Protein AF-K9U7Y8-F1 (afdb_monomer)

Nearest PDB structures (foldseek):
  3n5b-assembly1_B  TM=4.753E-01  e=4.433E+00  Nostoc sp. PCC 7120 = FACHB-418

Organism: Chroococcidiopsis thermalis (strain PCC 7203) (NCBI:txid251229)

Foldseek 3Di:
DDPVQVVVLVVVCVVVVWDFDDADPVQRWTWTWDDFPQWIKIWIDDNFTKIWIAGNPVRDIDIDGPPGPVVVVVVVVVVCVVRVPPD

Solvent-accessible surface area (backbone atoms only — not comparable to full-atom values): 4953 Å² total; per-residue (Å²): 132,55,73,69,54,49,55,52,46,55,52,47,37,58,75,70,61,37,38,85,70,52,71,42,80,89,60,56,21,43,31,30,35,36,75,52,82,61,32,35,42,37,39,33,43,49,85,55,45,33,36,35,42,35,29,77,82,81,74,46,74,53,73,49,73,58,89,45,70,69,57,54,52,52,52,50,52,50,52,48,57,76,54,63,74,84,119

Radius of gyration: 12.71 Å; Cα contacts (8 Å, |Δi|>4): 125; chains: 1; bounding box: 35×25×35 Å

pLDDT: mean 87.07, std 9.91, range [41.91, 95.75]

Mean predicted aligned error: 4.55 Å

Secondary structure (DSSP, 8-state):
--HHHHHHHHHHHHHTT-EEEEEETTTTEEEEEEEETTEEEEEEESSSEEEEEEETTT--EEEEE-S-HHHHHHHHHHHHHHHHS--

Structure (mmCIF, N/CA/C/O backbone):
data_AF-K9U7Y8-F1
#
_entry.id   AF-K9U7Y8-F1
#
loop_
_atom_site.group_PDB
_atom_site.id
_atom_site.type_symbol
_atom_site.label_atom_id
_atom_site.label_alt_id
_atom_site.label_comp_id
_atom_site.label_asym_id
_atom_site.label_entity_id
_atom_site.label_seq_id
_atom_site.pdbx_PDB_ins_code
_atom_site.Cartn_x
_atom_site.Cartn_y
_atom_site.Cartn_z
_atom_site.occupancy
_atom_site.B_iso_or_equiv
_atom_site.auth_seq_id
_atom_site.auth_comp_id
_atom_site.auth_asym_id
_atom_site.auth_atom_id
_atom_site.pdbx_PDB_model_num
ATOM 1 N N . MET A 1 1 ? 7.702 3.791 -11.210 1.00 78.69 1 MET A N 1
ATOM 2 C CA . MET A 1 1 ? 8.369 4.520 -10.098 1.00 78.69 1 MET A CA 1
ATOM 3 C C . MET A 1 1 ? 9.888 4.419 -10.222 1.00 78.69 1 MET A C 1
ATOM 5 O O . MET A 1 1 ? 10.372 3.525 -10.900 1.00 78.69 1 MET A O 1
ATOM 9 N N . THR A 1 2 ? 10.655 5.310 -9.589 1.00 86.69 2 THR A N 1
ATOM 10 C CA . THR A 1 2 ? 12.124 5.198 -9.497 1.00 86.69 2 THR A CA 1
ATOM 11 C C . THR A 1 2 ? 12.546 4.232 -8.379 1.00 86.69 2 THR A C 1
ATOM 13 O O . THR A 1 2 ? 11.772 4.024 -7.444 1.00 86.69 2 THR A O 1
ATOM 16 N N . PRO A 1 3 ? 13.786 3.699 -8.385 1.00 87.69 3 PRO A N 1
ATOM 17 C CA . PRO A 1 3 ? 14.274 2.834 -7.304 1.00 87.69 3 PRO A CA 1
ATOM 18 C C . PRO A 1 3 ? 14.182 3.466 -5.906 1.00 87.69 3 PRO A C 1
ATOM 20 O O . PRO A 1 3 ? 13.868 2.788 -4.935 1.00 87.69 3 PRO A O 1
ATOM 23 N N . ILE A 1 4 ? 14.397 4.783 -5.799 1.00 90.00 4 ILE A N 1
ATOM 24 C CA . ILE A 1 4 ? 14.269 5.515 -4.528 1.00 90.00 4 ILE A CA 1
ATOM 25 C C . ILE A 1 4 ? 12.808 5.548 -4.059 1.00 90.00 4 ILE A C 1
ATOM 27 O O . ILE A 1 4 ? 12.544 5.404 -2.869 1.00 90.00 4 ILE A O 1
ATOM 31 N N . GLN A 1 5 ? 11.856 5.726 -4.981 1.00 86.56 5 GLN A N 1
ATOM 32 C CA . GLN A 1 5 ? 10.428 5.699 -4.655 1.00 86.56 5 GLN A CA 1
ATOM 33 C C . GLN A 1 5 ? 9.976 4.304 -4.211 1.00 86.56 5 GLN A C 1
ATOM 35 O O . GLN A 1 5 ? 9.195 4.212 -3.271 1.00 86.56 5 GLN A O 1
ATOM 40 N N . ILE A 1 6 ? 10.502 3.243 -4.833 1.00 87.19 6 ILE A N 1
ATOM 41 C CA . ILE A 1 6 ? 10.223 1.852 -4.445 1.00 87.19 6 ILE A CA 1
ATOM 42 C C . ILE A 1 6 ? 10.745 1.575 -3.031 1.00 87.19 6 ILE A C 1
ATOM 44 O O . ILE A 1 6 ? 9.973 1.164 -2.175 1.00 87.19 6 ILE A O 1
ATOM 48 N N . ALA A 1 7 ? 12.005 1.905 -2.734 1.00 90.94 7 ALA A N 1
ATOM 49 C CA . ALA A 1 7 ? 12.557 1.714 -1.389 1.00 90.94 7 ALA A CA 1
ATOM 50 C C . ALA A 1 7 ? 11.786 2.513 -0.319 1.00 90.94 7 ALA A C 1
ATOM 52 O O . ALA A 1 7 ? 11.569 2.046 0.799 1.00 90.94 7 ALA A O 1
ATOM 53 N N . ALA A 1 8 ? 11.345 3.729 -0.657 1.00 92.00 8 ALA A N 1
ATOM 54 C CA . ALA A 1 8 ? 10.528 4.540 0.237 1.00 92.00 8 ALA A CA 1
ATOM 55 C C . ALA A 1 8 ? 9.121 3.947 0.443 1.00 92.00 8 ALA A C 1
ATOM 57 O O . ALA A 1 8 ? 8.599 4.013 1.558 1.00 92.00 8 ALA A O 1
ATOM 58 N N . LEU A 1 9 ? 8.530 3.343 -0.595 1.00 92.00 9 LEU A N 1
ATOM 59 C CA . LEU A 1 9 ? 7.283 2.587 -0.497 1.00 92.00 9 LEU A CA 1
ATOM 60 C C . LEU A 1 9 ? 7.457 1.373 0.421 1.00 92.00 9 LEU A C 1
ATOM 62 O O . LEU A 1 9 ? 6.726 1.260 1.396 1.00 92.00 9 LEU A O 1
ATOM 66 N N . GLU A 1 10 ? 8.449 0.518 0.182 1.00 91.38 10 GLU A N 1
ATOM 67 C CA . GLU A 1 10 ? 8.727 -0.664 1.013 1.00 91.38 10 GLU A CA 1
ATOM 68 C C . GLU A 1 10 ? 8.915 -0.297 2.492 1.00 91.38 10 GLU A C 1
ATOM 70 O O . GLU A 1 10 ? 8.313 -0.905 3.380 1.00 91.38 10 GLU A O 1
ATOM 75 N N . GLN A 1 11 ? 9.692 0.756 2.767 1.00 94.06 11 GLN A N 1
ATOM 76 C CA . GLN A 1 11 ? 9.895 1.252 4.126 1.00 94.06 11 GLN A CA 1
ATOM 77 C C . GLN A 1 11 ? 8.592 1.773 4.750 1.00 94.06 11 GLN A C 1
ATOM 79 O O . GLN A 1 11 ? 8.351 1.556 5.941 1.00 94.06 11 GLN A O 1
ATOM 84 N N . PHE A 1 12 ? 7.754 2.464 3.970 1.00 94.06 12 PHE A N 1
ATOM 85 C CA . PHE A 1 12 ? 6.436 2.914 4.412 1.00 94.06 12 PHE A CA 1
ATOM 86 C C . PHE A 1 12 ? 5.532 1.725 4.757 1.00 94.06 12 PHE A C 1
ATOM 88 O O . PHE A 1 12 ? 4.944 1.721 5.839 1.00 94.06 12 PHE A O 1
ATOM 95 N N . LEU A 1 13 ? 5.456 0.717 3.886 1.00 94.38 13 LEU A N 1
ATOM 96 C CA . LEU A 1 13 ? 4.643 -0.483 4.083 1.00 94.38 13 LEU A CA 1
ATOM 97 C C . LEU A 1 13 ? 5.052 -1.207 5.374 1.00 94.38 13 LEU A C 1
ATOM 99 O O . LEU A 1 13 ? 4.217 -1.413 6.259 1.00 94.38 13 LEU A O 1
ATOM 103 N N . ALA A 1 14 ? 6.350 -1.480 5.538 1.00 92.75 14 ALA A N 1
ATOM 104 C CA . ALA A 1 14 ? 6.890 -2.144 6.722 1.00 92.75 14 ALA A CA 1
ATOM 105 C C . ALA A 1 14 ? 6.598 -1.369 8.020 1.00 92.75 14 ALA A C 1
ATOM 107 O O . ALA A 1 14 ? 6.161 -1.950 9.013 1.00 92.75 14 ALA A O 1
ATOM 108 N N . ASN A 1 15 ? 6.781 -0.044 8.014 1.00 93.69 15 ASN A N 1
ATOM 109 C CA . ASN A 1 15 ? 6.558 0.791 9.200 1.00 93.69 15 ASN A CA 1
ATOM 110 C C . ASN A 1 15 ? 5.082 0.916 9.594 1.00 93.69 15 ASN A C 1
ATOM 112 O O . ASN A 1 15 ? 4.783 1.210 10.749 1.00 93.69 15 ASN A O 1
ATOM 116 N N . ASN A 1 16 ? 4.164 0.717 8.648 1.00 91.88 16 ASN A N 1
ATOM 117 C CA . ASN A 1 16 ? 2.726 0.850 8.872 1.00 91.88 16 ASN A CA 1
ATOM 118 C C . ASN A 1 16 ? 2.014 -0.500 9.042 1.00 91.88 16 ASN A C 1
ATOM 120 O O . ASN A 1 16 ? 0.789 -0.543 9.166 1.00 91.88 16 ASN A O 1
ATOM 124 N N . GLY A 1 17 ? 2.779 -1.593 9.125 1.00 92.19 17 GLY A N 1
ATOM 125 C CA . GLY A 1 17 ? 2.257 -2.930 9.390 1.00 92.19 17 GLY A CA 1
ATOM 126 C C . GLY A 1 17 ? 1.502 -3.534 8.212 1.00 92.19 17 GLY A C 1
ATOM 127 O O . GLY A 1 17 ? 0.622 -4.360 8.437 1.00 92.19 17 GLY A O 1
ATOM 128 N N . PHE A 1 18 ? 1.826 -3.112 6.988 1.00 95.06 18 PHE A N 1
ATOM 129 C CA . PHE A 1 18 ? 1.436 -3.858 5.803 1.00 95.06 18 PHE A CA 1
ATOM 130 C C . PHE A 1 18 ? 2.204 -5.177 5.773 1.00 95.06 18 PHE A C 1
ATOM 132 O O . PHE A 1 18 ? 3.418 -5.212 5.992 1.00 95.06 18 PHE A O 1
ATOM 139 N N . LEU A 1 19 ? 1.485 -6.257 5.512 1.00 95.25 19 LEU A N 1
ATOM 140 C CA . LEU A 1 19 ? 2.019 -7.604 5.422 1.00 95.25 19 LEU A CA 1
ATOM 141 C C . LEU A 1 19 ? 2.072 -8.015 3.958 1.00 95.25 19 LEU A C 1
ATOM 143 O O . LEU A 1 19 ? 1.244 -7.575 3.167 1.00 95.25 19 LEU A O 1
ATOM 147 N N . TYR A 1 20 ? 3.055 -8.840 3.605 1.00 93.94 20 TYR A N 1
ATOM 148 C CA . TYR A 1 20 ? 3.056 -9.499 2.304 1.00 93.94 20 TYR A CA 1
ATOM 149 C C . TYR A 1 20 ? 1.795 -10.359 2.187 1.00 93.94 20 TYR A C 1
ATOM 151 O O . TYR A 1 20 ? 1.503 -11.129 3.105 1.00 93.94 20 TYR A O 1
ATOM 159 N N . ASP A 1 21 ? 1.084 -10.205 1.077 1.00 93.38 21 ASP A N 1
ATOM 160 C CA . ASP A 1 21 ? -0.155 -10.921 0.788 1.00 93.38 21 ASP A CA 1
ATOM 161 C C . ASP A 1 21 ? 0.110 -11.981 -0.287 1.00 93.38 21 ASP A C 1
ATOM 163 O O . ASP A 1 21 ? 0.080 -13.179 -0.003 1.00 93.38 21 ASP A O 1
ATOM 167 N N . ASP A 1 22 ? 0.482 -11.540 -1.493 1.00 94.19 22 ASP A N 1
ATOM 168 C CA . ASP A 1 22 ? 0.681 -12.418 -2.647 1.00 94.19 22 ASP A CA 1
ATOM 169 C C . ASP A 1 22 ? 1.613 -11.804 -3.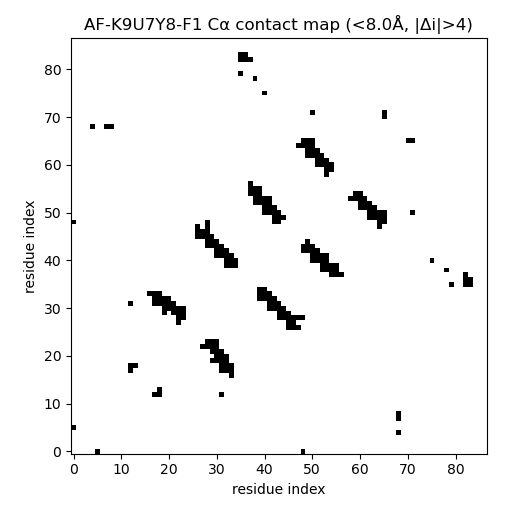710 1.00 94.19 22 ASP A C 1
ATOM 171 O O . ASP A 1 22 ? 2.021 -10.641 -3.622 1.00 94.19 22 ASP A O 1
ATOM 175 N N . TYR A 1 23 ? 1.944 -12.595 -4.728 1.00 92.56 23 TYR A N 1
ATOM 176 C CA . TYR A 1 23 ? 2.592 -12.158 -5.957 1.00 92.56 23 TYR A CA 1
ATOM 177 C C . TYR A 1 23 ? 1.697 -12.481 -7.156 1.00 92.56 23 TYR A C 1
ATOM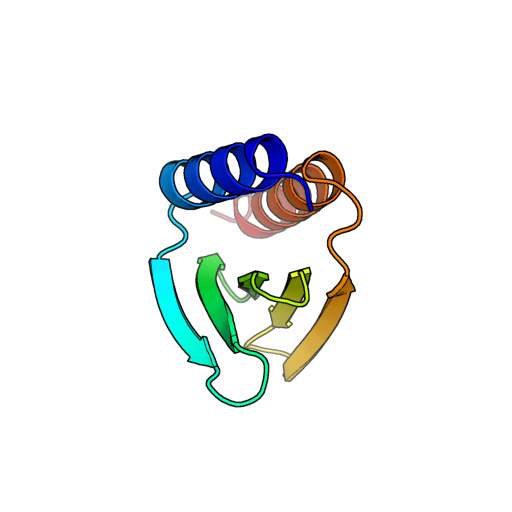 179 O O . TYR A 1 23 ? 1.409 -13.644 -7.432 1.00 92.56 23 TYR A O 1
ATOM 187 N N . ASP A 1 24 ? 1.288 -11.448 -7.886 1.00 88.44 24 ASP A N 1
ATOM 188 C CA . ASP A 1 24 ? 0.514 -11.585 -9.113 1.00 88.44 24 ASP A CA 1
ATOM 189 C C . ASP A 1 24 ? 1.462 -11.853 -10.289 1.00 88.44 24 ASP A C 1
ATOM 191 O O . ASP A 1 24 ? 2.185 -10.965 -10.743 1.00 88.44 24 ASP A O 1
ATOM 195 N N . GLU A 1 25 ? 1.465 -13.093 -10.780 1.00 87.50 25 GLU A N 1
ATOM 196 C CA . GLU A 1 25 ? 2.305 -13.513 -11.906 1.00 87.50 25 GLU A CA 1
ATOM 197 C C . GLU A 1 25 ? 1.888 -12.884 -13.247 1.00 87.50 25 GLU A C 1
ATOM 199 O O . GLU A 1 25 ? 2.724 -12.780 -14.146 1.00 87.50 25 GLU A O 1
ATOM 204 N N . GLU A 1 26 ? 0.625 -12.473 -13.409 1.00 86.38 26 GLU A N 1
ATOM 205 C CA . GLU A 1 26 ? 0.121 -11.878 -14.653 1.00 86.38 26 GLU A CA 1
ATOM 206 C C . GLU A 1 26 ? 0.618 -10.440 -14.806 1.00 86.38 26 GLU A C 1
ATOM 208 O O . GLU A 1 26 ? 1.069 -10.045 -15.883 1.00 86.38 26 GLU A O 1
ATOM 213 N N . THR A 1 27 ? 0.575 -9.675 -13.715 1.00 84.12 27 THR A N 1
ATOM 214 C CA . THR A 1 27 ? 1.008 -8.269 -13.695 1.00 84.12 27 THR A CA 1
ATOM 215 C C . THR A 1 27 ? 2.442 -8.084 -13.196 1.00 84.12 27 THR A C 1
ATOM 217 O O . THR A 1 27 ? 2.995 -6.985 -13.261 1.00 84.12 27 THR A O 1
ATOM 220 N N . GLY A 1 28 ? 3.061 -9.150 -12.686 1.00 87.94 28 GLY A N 1
ATOM 221 C CA . GLY A 1 28 ? 4.369 -9.103 -12.044 1.00 87.94 28 GLY A CA 1
ATOM 222 C C . GLY A 1 28 ? 4.381 -8.265 -10.763 1.00 87.94 28 GLY A C 1
ATOM 223 O O . GLY A 1 28 ? 5.438 -7.753 -10.383 1.00 87.94 28 GLY A O 1
ATOM 224 N N . ALA A 1 29 ? 3.226 -8.076 -10.120 1.00 90.69 29 ALA A N 1
ATOM 225 C CA . ALA A 1 29 ? 3.071 -7.187 -8.978 1.00 90.69 29 ALA A CA 1
ATOM 226 C C . ALA A 1 29 ? 3.213 -7.925 -7.644 1.00 90.69 29 ALA A C 1
ATOM 228 O O . ALA A 1 29 ? 2.644 -8.990 -7.423 1.00 90.69 29 ALA A O 1
ATOM 229 N N . VAL A 1 30 ? 3.946 -7.317 -6.713 1.00 92.38 30 VAL A N 1
ATOM 230 C CA . VAL A 1 30 ? 4.001 -7.757 -5.319 1.00 92.38 30 VAL A CA 1
ATOM 231 C C . VAL A 1 30 ? 2.897 -7.053 -4.545 1.00 92.38 30 VAL A C 1
ATOM 233 O O . VAL A 1 30 ? 2.819 -5.822 -4.558 1.00 92.38 30 VAL A O 1
ATOM 236 N N . ILE A 1 31 ? 2.065 -7.826 -3.853 1.00 93.62 31 ILE A N 1
ATOM 237 C CA . ILE A 1 31 ? 0.889 -7.337 -3.141 1.00 93.62 31 ILE A CA 1
ATOM 238 C C . ILE A 1 31 ? 1.161 -7.342 -1.639 1.00 93.62 31 ILE A C 1
ATOM 240 O O . ILE A 1 31 ? 1.617 -8.326 -1.056 1.00 93.62 31 ILE A O 1
ATOM 244 N N . TYR A 1 32 ? 0.852 -6.219 -1.004 1.00 95.75 32 TYR A N 1
ATOM 245 C CA . TYR A 1 32 ? 0.877 -6.040 0.436 1.00 95.75 32 TYR A CA 1
ATOM 246 C C . TYR A 1 32 ? -0.485 -5.583 0.925 1.00 95.75 32 TYR A C 1
ATOM 248 O O . TYR A 1 32 ? -1.091 -4.703 0.321 1.00 95.75 32 TYR A O 1
ATOM 256 N N . SER A 1 33 ? -0.934 -6.099 2.061 1.00 94.81 33 SER A N 1
ATOM 257 C CA . SER A 1 33 ? -2.228 -5.752 2.635 1.00 94.81 33 SER A CA 1
ATOM 258 C C . SER A 1 33 ? -2.108 -5.282 4.078 1.00 94.81 33 SER A C 1
ATOM 260 O O . SER A 1 33 ? -1.208 -5.662 4.831 1.00 94.81 33 SER A O 1
ATOM 262 N N . VAL A 1 34 ? -3.023 -4.407 4.481 1.00 93.25 34 VAL A N 1
ATOM 263 C CA . VAL A 1 34 ? -3.250 -4.074 5.884 1.00 93.25 34 VAL A CA 1
ATOM 264 C C . VAL A 1 34 ? -4.742 -3.930 6.128 1.00 93.25 34 VAL A C 1
ATOM 266 O O . VAL A 1 34 ? -5.428 -3.205 5.411 1.00 93.25 34 VAL A O 1
ATOM 269 N N . SER A 1 35 ? -5.232 -4.577 7.180 1.00 90.69 35 SER A N 1
ATOM 270 C CA . SER A 1 35 ? -6.617 -4.429 7.628 1.00 90.69 35 SER A CA 1
ATOM 271 C C . SER A 1 35 ? -6.687 -3.560 8.883 1.00 90.69 35 SER A C 1
ATOM 273 O O . SER A 1 35 ? -5.838 -3.635 9.789 1.00 90.69 35 SER A O 1
ATOM 275 N N . ARG A 1 36 ? -7.691 -2.683 8.919 1.00 84.44 36 ARG A N 1
ATOM 276 C CA . ARG A 1 36 ? -7.959 -1.717 9.990 1.00 84.44 36 ARG A CA 1
ATOM 277 C C . ARG A 1 36 ? -9.472 -1.563 10.163 1.00 84.44 36 ARG A C 1
ATOM 279 O O . ARG A 1 36 ? -10.109 -0.787 9.458 1.00 84.44 36 ARG A O 1
ATOM 286 N N . GLY A 1 37 ? -10.034 -2.273 11.141 1.00 84.88 37 GLY A N 1
ATOM 287 C CA . GLY A 1 37 ? -11.487 -2.331 11.320 1.00 84.88 37 GLY A CA 1
ATOM 288 C C . GLY A 1 37 ? -12.137 -3.033 10.130 1.00 84.88 37 GLY A C 1
ATOM 289 O O . GLY A 1 37 ? -11.668 -4.095 9.736 1.00 84.88 37 GLY A O 1
ATOM 290 N N . ASP A 1 38 ? -13.156 -2.403 9.553 1.00 86.94 38 ASP A N 1
ATOM 291 C CA . ASP A 1 38 ? -13.942 -2.937 8.430 1.00 86.94 38 ASP A CA 1
ATOM 292 C C . ASP A 1 38 ? -13.318 -2.651 7.053 1.00 86.94 38 ASP A C 1
ATOM 294 O O . ASP A 1 38 ? -13.944 -2.893 6.024 1.00 86.94 38 ASP A O 1
ATOM 298 N N . TRP A 1 39 ? -12.118 -2.067 7.024 1.00 89.06 39 TRP A N 1
ATOM 299 C CA . TRP A 1 39 ? -11.430 -1.734 5.785 1.00 89.06 39 TRP A CA 1
ATOM 300 C C . TRP A 1 39 ? -10.091 -2.439 5.667 1.00 89.06 39 TRP A C 1
ATOM 302 O O . TRP A 1 39 ? -9.282 -2.458 6.601 1.00 89.06 39 TRP A O 1
ATOM 312 N N . THR A 1 40 ? -9.822 -2.900 4.456 1.00 91.69 40 THR A N 1
ATOM 313 C CA . THR A 1 40 ? -8.550 -3.463 4.034 1.00 91.69 40 THR A CA 1
ATOM 314 C C . THR A 1 40 ? -7.965 -2.592 2.926 1.00 91.69 40 THR A C 1
ATOM 316 O O . THR A 1 40 ? -8.632 -2.256 1.953 1.00 91.69 40 THR A O 1
ATOM 319 N N . MET A 1 41 ? -6.708 -2.185 3.083 1.00 92.88 41 MET A N 1
ATOM 320 C CA . MET A 1 41 ? -5.948 -1.513 2.036 1.00 92.88 41 MET A CA 1
ATOM 321 C C . MET A 1 41 ? -4.934 -2.491 1.460 1.00 92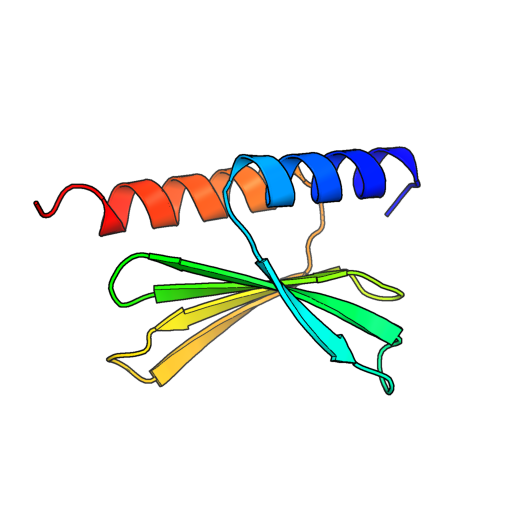.88 41 MET A C 1
ATOM 323 O O . MET A 1 41 ? -4.084 -2.992 2.194 1.00 92.88 41 MET A O 1
ATOM 327 N N . GLN A 1 42 ? -5.001 -2.716 0.154 1.00 93.50 42 GLN A N 1
ATOM 328 C CA . GLN A 1 42 ? -4.021 -3.485 -0.601 1.00 93.50 42 GLN A CA 1
ATOM 329 C C . GLN A 1 42 ? -3.192 -2.549 -1.468 1.00 93.50 42 GLN A C 1
ATOM 331 O O . GLN A 1 42 ? 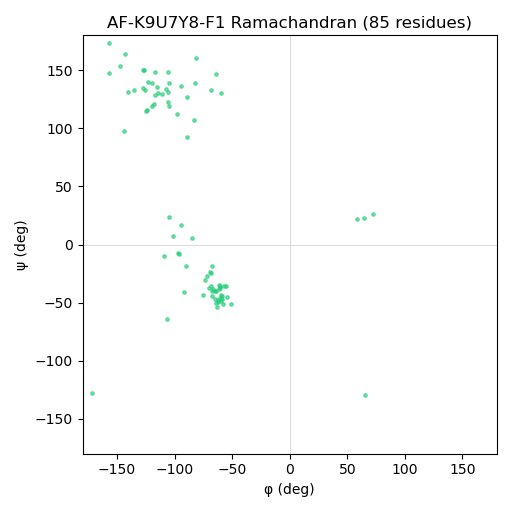-3.731 -1.665 -2.128 1.00 93.50 42 GLN A O 1
ATOM 336 N N . ILE A 1 43 ? -1.879 -2.736 -1.452 1.00 93.88 43 ILE A N 1
ATOM 337 C CA . ILE A 1 43 ? -0.903 -2.032 -2.276 1.00 93.88 43 ILE A CA 1
ATOM 338 C C . ILE A 1 43 ? -0.234 -3.071 -3.147 1.00 93.88 43 ILE A C 1
ATOM 340 O O . ILE A 1 43 ? 0.394 -3.987 -2.626 1.00 93.88 43 ILE A O 1
ATOM 344 N N . ALA A 1 44 ? -0.332 -2.899 -4.453 1.00 91.94 44 ALA A N 1
ATOM 345 C CA . ALA A 1 44 ? 0.391 -3.708 -5.409 1.00 91.94 44 ALA A CA 1
ATOM 346 C C . ALA A 1 44 ? 1.453 -2.838 -6.078 1.00 91.94 44 ALA A C 1
ATOM 348 O O . ALA A 1 44 ? 1.162 -1.732 -6.546 1.00 91.94 44 ALA A O 1
ATOM 349 N N . TYR A 1 45 ? 2.694 -3.314 -6.105 1.00 87.75 45 TYR A N 1
ATOM 350 C CA . TYR A 1 45 ? 3.756 -2.656 -6.855 1.00 87.75 45 TYR A CA 1
ATOM 351 C C . TYR A 1 45 ? 4.589 -3.668 -7.643 1.00 87.75 45 TYR A C 1
ATOM 353 O O . TYR A 1 45 ? 5.009 -4.700 -7.127 1.00 87.75 45 TYR A O 1
ATOM 361 N N . GLY A 1 46 ? 4.823 -3.347 -8.910 1.00 83.94 46 GLY A N 1
ATOM 362 C CA . GLY A 1 46 ? 5.603 -4.119 -9.872 1.00 83.94 46 GLY A CA 1
ATOM 363 C C . GLY A 1 46 ? 5.790 -3.284 -11.134 1.00 83.94 46 GLY A C 1
ATOM 364 O O . GLY A 1 46 ? 6.186 -2.116 -11.041 1.00 83.94 46 GLY A O 1
ATOM 365 N N . ASP A 1 47 ? 5.447 -3.850 -12.291 1.00 78.56 47 ASP A N 1
ATOM 366 C CA . ASP A 1 47 ? 5.396 -3.098 -13.553 1.00 78.56 47 ASP A CA 1
ATOM 367 C C . ASP A 1 47 ? 4.363 -1.959 -13.483 1.00 78.56 47 ASP A C 1
ATOM 369 O O . ASP A 1 47 ? 4.612 -0.851 -13.968 1.00 78.56 47 ASP A O 1
ATOM 373 N N . GLU A 1 48 ? 3.262 -2.190 -12.764 1.00 75.31 48 GLU A N 1
ATOM 374 C CA . GLU A 1 48 ? 2.270 -1.181 -12.401 1.00 75.31 48 GLU A CA 1
ATOM 375 C C . GLU A 1 48 ? 2.197 -1.016 -10.877 1.00 75.31 48 GLU A C 1
ATOM 377 O O . GLU A 1 48 ? 2.492 -1.930 -10.105 1.00 75.31 48 GLU A O 1
ATOM 382 N N . CYS A 1 49 ? 1.881 0.196 -10.419 1.00 86.94 49 CYS A N 1
ATOM 383 C CA . CYS A 1 49 ? 1.807 0.525 -8.996 1.00 86.94 49 CYS A CA 1
ATOM 384 C C . CYS A 1 49 ? 0.430 1.097 -8.688 1.00 86.94 49 CYS A C 1
ATOM 386 O O . CYS A 1 49 ? 0.097 2.186 -9.159 1.00 86.94 49 CYS A O 1
ATOM 388 N N . TYR A 1 50 ? -0.348 0.398 -7.872 1.00 90.88 50 TYR A N 1
ATOM 389 C CA . TYR A 1 50 ? -1.704 0.795 -7.516 1.00 90.88 50 TYR A CA 1
ATOM 390 C C . TYR A 1 50 ? -2.021 0.456 -6.060 1.00 90.88 50 TYR A C 1
ATOM 392 O O . TYR A 1 50 ? -1.320 -0.310 -5.397 1.00 90.88 50 TYR A O 1
ATOM 400 N N . TYR A 1 51 ? -3.086 1.061 -5.550 1.00 91.62 51 TYR A N 1
ATOM 401 C CA . TYR A 1 51 ? -3.696 0.675 -4.290 1.00 91.62 51 TYR A CA 1
ATOM 402 C C . TYR A 1 51 ? -5.187 0.440 -4.472 1.00 91.62 51 TYR A C 1
ATOM 404 O O . TYR A 1 51 ? -5.825 1.104 -5.286 1.00 91.62 51 TYR A O 1
ATOM 412 N N . CYS A 1 52 ? -5.735 -0.456 -3.664 1.00 91.75 52 CYS A N 1
ATOM 413 C CA . CYS A 1 52 ? -7.159 -0.709 -3.544 1.00 91.75 52 CYS A CA 1
ATOM 414 C C . CYS A 1 52 ? -7.574 -0.579 -2.080 1.00 91.75 52 CYS A C 1
ATOM 416 O O . CYS A 1 52 ? -6.912 -1.095 -1.179 1.00 91.75 52 CYS A O 1
ATOM 418 N N . LEU A 1 53 ? -8.663 0.142 -1.842 1.00 90.94 53 LEU A N 1
ATOM 419 C CA . LEU A 1 53 ? -9.349 0.208 -0.559 1.00 90.94 53 LEU A CA 1
ATOM 420 C C . LEU A 1 53 ? -10.613 -0.628 -0.666 1.00 90.94 53 LEU A C 1
ATOM 422 O O . LEU A 1 53 ? -11.478 -0.316 -1.480 1.00 90.94 53 LEU A O 1
ATOM 426 N N . TYR A 1 54 ? -10.707 -1.659 0.158 1.00 91.38 54 TYR A N 1
ATOM 427 C CA . TYR A 1 54 ? -11.833 -2.574 0.208 1.00 91.38 54 TYR A CA 1
ATOM 428 C C . TYR A 1 54 ? -12.552 -2.451 1.550 1.00 91.38 54 TYR A C 1
ATOM 430 O O . TYR A 1 54 ? -11.902 -2.467 2.597 1.00 91.38 54 TYR A O 1
ATOM 438 N N . ASN A 1 55 ? -13.875 -2.305 1.520 1.00 89.69 55 ASN A N 1
ATOM 439 C CA . ASN A 1 55 ? -14.725 -2.353 2.703 1.00 89.69 55 ASN A CA 1
ATOM 440 C C . ASN A 1 55 ? -15.338 -3.744 2.826 1.00 89.69 55 ASN A C 1
ATOM 442 O O . ASN A 1 55 ? -16.212 -4.115 2.043 1.00 89.69 55 ASN A O 1
ATOM 446 N N . ASP A 1 56 ? -14.931 -4.480 3.851 1.00 83.44 56 ASP A N 1
ATOM 447 C CA . ASP A 1 56 ? -15.370 -5.854 4.076 1.00 83.44 56 ASP A CA 1
ATOM 448 C C . ASP A 1 56 ? -16.868 -5.953 4.436 1.00 83.44 56 ASP A C 1
ATOM 450 O O . ASP A 1 56 ? -17.468 -7.017 4.306 1.00 83.44 56 ASP A O 1
ATOM 454 N N . VAL A 1 57 ? -17.498 -4.855 4.875 1.00 87.06 57 VAL A N 1
ATOM 455 C CA . VAL A 1 57 ? -18.913 -4.821 5.289 1.00 87.06 57 VAL A CA 1
ATOM 456 C C . VAL A 1 57 ? -19.849 -4.454 4.142 1.00 87.06 57 VAL A C 1
ATOM 458 O O . VAL A 1 57 ? -20.942 -5.012 4.048 1.00 87.06 57 VAL A O 1
ATOM 461 N N . THR A 1 58 ? -19.465 -3.488 3.306 1.00 88.69 58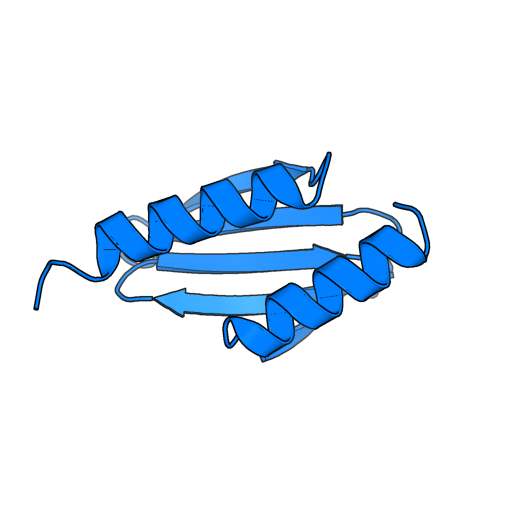 THR A N 1
ATOM 462 C CA . THR A 1 58 ? -20.303 -3.034 2.181 1.00 88.69 58 THR A CA 1
ATOM 463 C C . THR A 1 58 ? -19.934 -3.679 0.850 1.00 88.69 58 THR A C 1
ATOM 465 O O . THR A 1 58 ? -20.673 -3.493 -0.112 1.00 88.69 58 THR A O 1
ATOM 468 N N . GLU A 1 59 ? -18.834 -4.440 0.802 1.00 87.94 59 GLU A N 1
ATOM 469 C CA . GLU A 1 59 ? -18.240 -5.013 -0.417 1.00 87.94 59 GLU A CA 1
ATOM 470 C C . GLU A 1 59 ? -17.845 -3.944 -1.457 1.00 87.94 59 GLU A C 1
ATOM 472 O O . GLU A 1 59 ? -17.709 -4.224 -2.648 1.00 87.94 59 GLU A O 1
ATOM 477 N N . ASP A 1 60 ? -17.642 -2.699 -1.010 1.00 88.62 60 ASP A N 1
ATOM 478 C CA . ASP A 1 60 ? -17.196 -1.602 -1.865 1.00 88.62 60 ASP A CA 1
ATOM 479 C C . ASP A 1 60 ? -15.676 -1.640 -2.055 1.00 88.62 60 ASP A C 1
ATOM 481 O O . ASP A 1 60 ? -14.919 -1.818 -1.098 1.00 88.62 60 ASP A O 1
ATOM 485 N N . ALA A 1 61 ? -15.227 -1.382 -3.285 1.00 89.19 61 ALA A N 1
ATOM 486 C CA . ALA A 1 61 ? -13.817 -1.267 -3.635 1.00 89.19 61 ALA A CA 1
ATOM 487 C C . ALA A 1 61 ? -13.533 0.045 -4.384 1.00 89.19 61 ALA A C 1
ATOM 489 O O . ALA A 1 61 ? -14.245 0.394 -5.326 1.00 89.19 61 ALA A O 1
ATOM 490 N N . ASP A 1 62 ? -12.464 0.744 -4.001 1.00 90.19 62 ASP A N 1
ATOM 491 C CA . ASP A 1 62 ? -11.912 1.894 -4.729 1.00 90.19 62 ASP A CA 1
ATOM 492 C C . ASP A 1 62 ? -10.428 1.649 -5.022 1.00 90.19 62 ASP A C 1
ATOM 494 O O . ASP A 1 62 ? -9.615 1.566 -4.097 1.00 90.19 62 ASP A O 1
ATOM 498 N N . CYS A 1 63 ? -10.081 1.524 -6.304 1.00 9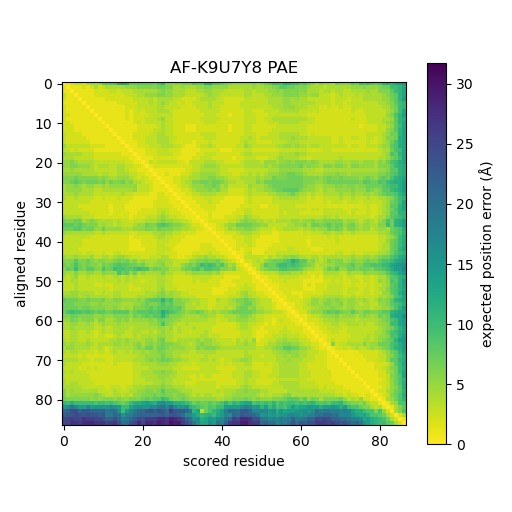0.56 63 CYS A N 1
ATOM 499 C CA . CYS A 1 63 ? -8.722 1.261 -6.766 1.00 90.56 63 CYS A CA 1
ATOM 500 C C . CYS A 1 63 ? -8.186 2.439 -7.581 1.00 90.56 63 CYS A C 1
ATOM 502 O O . CYS A 1 63 ? -8.867 2.959 -8.466 1.00 90.56 63 CYS A O 1
ATOM 504 N N . ALA A 1 64 ? -6.941 2.834 -7.319 1.00 90.56 64 ALA A N 1
ATOM 505 C CA . ALA A 1 64 ? -6.279 3.907 -8.049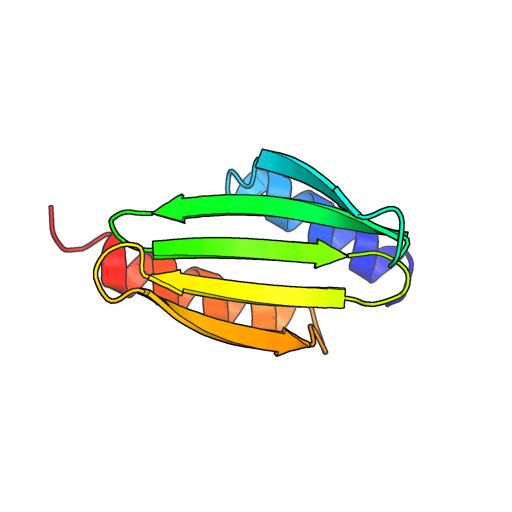 1.00 90.56 64 ALA A CA 1
ATOM 506 C C . ALA A 1 64 ? -4.770 3.677 -8.176 1.00 90.56 64 ALA A C 1
ATOM 508 O O . ALA A 1 64 ? -4.136 3.050 -7.326 1.00 90.56 64 ALA A O 1
ATOM 509 N N . GLU A 1 65 ? -4.180 4.248 -9.224 1.00 91.06 65 GLU A N 1
ATOM 510 C CA . GLU A 1 65 ? -2.731 4.258 -9.422 1.00 91.06 65 GLU A CA 1
ATOM 511 C C . GLU A 1 65 ? -2.009 5.053 -8.323 1.00 91.06 65 GLU A C 1
ATOM 513 O O . GLU A 1 65 ? -2.489 6.078 -7.826 1.00 91.06 65 GLU A O 1
ATOM 518 N N . ILE A 1 66 ? -0.801 4.611 -7.978 1.00 89.25 66 ILE A N 1
ATOM 519 C CA . ILE A 1 66 ? 0.102 5.336 -7.086 1.00 89.25 66 ILE A CA 1
ATOM 520 C C . ILE A 1 66 ? 0.955 6.271 -7.942 1.00 89.25 66 ILE A C 1
ATOM 522 O O . ILE A 1 66 ? 2.028 5.901 -8.423 1.00 89.25 66 ILE A O 1
ATOM 526 N N . THR A 1 67 ? 0.503 7.514 -8.108 1.00 86.00 67 THR A N 1
ATOM 527 C CA . THR A 1 67 ? 1.281 8.509 -8.867 1.00 86.00 67 THR A CA 1
ATOM 528 C C . THR A 1 67 ? 2.497 9.011 -8.075 1.00 86.00 67 THR A C 1
ATOM 530 O O . THR A 1 67 ? 3.549 9.315 -8.642 1.00 86.00 67 THR A O 1
ATOM 533 N N . GLN A 1 68 ? 2.384 9.049 -6.741 1.00 86.06 68 GLN A N 1
ATOM 534 C CA . GLN A 1 68 ? 3.443 9.457 -5.819 1.00 86.06 68 GLN A CA 1
ATOM 535 C C . GLN A 1 68 ? 3.228 8.885 -4.410 1.00 86.06 68 GLN A C 1
ATOM 537 O O . GLN A 1 68 ? 2.102 8.782 -3.928 1.00 86.06 68 GLN A O 1
ATOM 542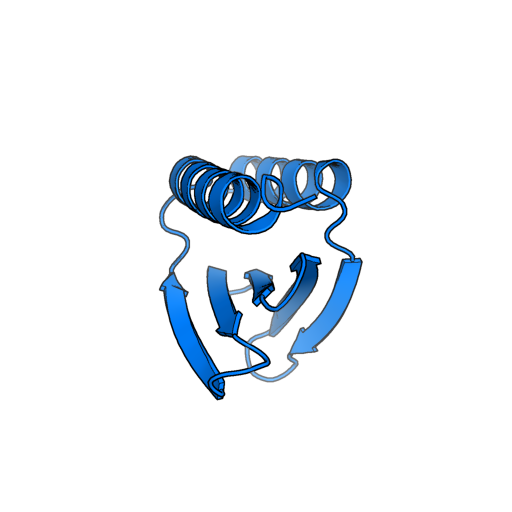 N N . LEU A 1 69 ? 4.324 8.596 -3.696 1.00 86.62 69 LEU A N 1
ATOM 543 C CA . LEU A 1 69 ? 4.271 8.039 -2.334 1.00 86.62 69 LEU A CA 1
ATOM 544 C C . LEU A 1 69 ? 3.472 8.921 -1.358 1.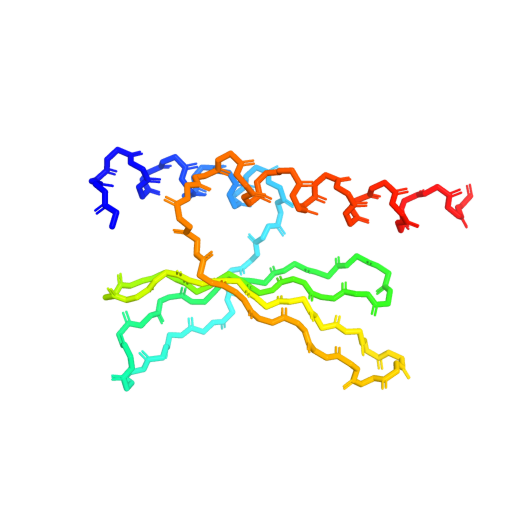00 86.62 69 LEU A C 1
ATOM 546 O O . LEU A 1 69 ? 2.763 8.410 -0.497 1.00 86.62 69 LEU A O 1
ATOM 550 N N . ALA A 1 70 ? 3.545 10.245 -1.508 1.00 88.81 70 ALA A N 1
ATOM 551 C CA . ALA A 1 70 ? 2.818 11.177 -0.649 1.00 88.81 70 ALA A CA 1
ATOM 552 C C . ALA A 1 70 ? 1.290 10.986 -0.717 1.00 88.81 70 ALA A C 1
ATOM 554 O O . ALA A 1 70 ? 0.614 11.120 0.301 1.00 88.81 70 ALA A O 1
ATOM 555 N N . GLU A 1 71 ? 0.741 10.642 -1.884 1.00 88.00 71 GLU A N 1
ATOM 556 C CA . GLU A 1 71 ? -0.697 10.384 -2.035 1.00 88.00 71 GLU A CA 1
ATOM 557 C C . GLU A 1 71 ? -1.120 9.133 -1.284 1.00 88.00 71 GLU A C 1
ATOM 559 O O . GLU A 1 71 ? -2.112 9.165 -0.553 1.00 88.00 71 GLU A O 1
ATOM 564 N N . LEU A 1 72 ? -0.325 8.068 -1.400 1.00 90.38 72 LEU A N 1
ATOM 565 C CA . LEU A 1 72 ? -0.541 6.841 -0.650 1.00 90.38 72 LEU A CA 1
ATOM 566 C C . LEU A 1 72 ? -0.522 7.107 0.862 1.00 90.38 72 LEU A C 1
ATOM 568 O O . LEU A 1 72 ? -1.426 6.683 1.577 1.00 90.38 72 LEU A O 1
ATOM 572 N N . MET A 1 73 ? 0.465 7.865 1.346 1.00 91.00 73 MET A N 1
ATOM 573 C CA . MET A 1 73 ? 0.567 8.219 2.764 1.00 91.00 73 MET A CA 1
ATOM 574 C C . MET A 1 73 ? -0.658 9.000 3.253 1.00 91.00 73 MET A C 1
ATOM 576 O O . MET A 1 73 ? -1.182 8.707 4.324 1.00 91.00 73 MET A O 1
ATOM 580 N N . VAL A 1 74 ? -1.141 9.974 2.472 1.00 90.06 74 VAL A N 1
ATOM 581 C CA . VAL A 1 74 ? -2.352 10.743 2.806 1.00 90.06 74 VAL A CA 1
ATOM 582 C C . VAL A 1 74 ? -3.590 9.846 2.815 1.00 90.06 74 VAL A C 1
ATOM 584 O O . VAL A 1 74 ? -4.447 10.000 3.683 1.00 90.06 74 VAL A O 1
ATOM 587 N N . LYS A 1 75 ? -3.706 8.914 1.866 1.00 89.00 75 LYS A N 1
ATOM 588 C CA . LYS A 1 75 ? -4.817 7.956 1.811 1.00 89.00 75 LYS A CA 1
ATOM 589 C C . LYS A 1 75 ? -4.805 7.014 3.011 1.00 89.00 75 LYS A C 1
ATOM 591 O O . LYS A 1 75 ? -5.833 6.889 3.673 1.00 89.00 75 LYS A O 1
ATOM 596 N N . TYR A 1 76 ? -3.648 6.446 3.342 1.00 90.31 76 TYR A N 1
ATOM 597 C CA . TYR A 1 76 ? -3.479 5.620 4.532 1.00 90.31 76 TYR A CA 1
ATOM 598 C C . TYR A 1 76 ? -3.788 6.399 5.817 1.00 90.31 76 TYR A C 1
ATOM 600 O O . TYR A 1 76 ? -4.544 5.908 6.643 1.00 90.31 76 TYR A O 1
ATOM 608 N N . ASP A 1 77 ? -3.284 7.630 5.977 1.00 89.94 77 ASP A N 1
ATOM 609 C CA . ASP A 1 77 ? -3.565 8.474 7.151 1.00 89.94 77 ASP A CA 1
ATOM 610 C C . ASP A 1 77 ? -5.061 8.803 7.292 1.00 89.94 77 ASP A C 1
ATOM 612 O O . ASP A 1 77 ? -5.601 8.796 8.400 1.00 89.94 77 ASP A O 1
ATOM 616 N N . ARG A 1 78 ? -5.759 9.049 6.175 1.00 86.25 78 ARG A N 1
ATOM 617 C CA . ARG A 1 78 ? -7.217 9.239 6.182 1.00 86.25 78 ARG A CA 1
ATOM 618 C C . ARG A 1 78 ? -7.935 7.989 6.672 1.00 86.25 78 ARG A C 1
ATOM 620 O O . ARG A 1 78 ? -8.750 8.119 7.579 1.00 86.25 78 ARG A O 1
ATOM 627 N N . LEU A 1 79 ? -7.599 6.820 6.120 1.00 84.19 79 LEU A N 1
ATOM 628 C CA . LEU A 1 79 ? -8.178 5.537 6.521 1.00 84.19 79 LEU A CA 1
ATOM 629 C C . LEU A 1 79 ? -7.908 5.248 8.005 1.00 84.19 79 LEU A C 1
ATOM 631 O O . LEU A 1 79 ? -8.811 4.959 8.785 1.00 84.19 79 LEU A O 1
ATOM 635 N N . ALA A 1 80 ? -6.654 5.410 8.414 1.00 82.88 80 ALA A N 1
ATOM 636 C CA . ALA A 1 80 ? -6.216 5.311 9.793 1.00 82.88 80 ALA A CA 1
ATOM 637 C C . ALA A 1 80 ? -7.076 6.181 10.721 1.00 82.88 80 ALA A C 1
ATOM 639 O O . ALA A 1 80 ? -7.607 5.684 11.706 1.00 82.88 80 ALA A O 1
ATOM 640 N N . LYS A 1 81 ? -7.278 7.463 10.404 1.00 82.06 81 LYS A N 1
ATOM 641 C CA . LYS A 1 81 ? -8.052 8.389 11.248 1.00 82.06 81 LYS A CA 1
ATOM 642 C C . LYS A 1 81 ? -9.547 8.096 11.278 1.00 82.06 81 LYS A C 1
ATOM 644 O O . LYS A 1 81 ? -10.157 8.265 12.333 1.00 82.06 81 LYS A O 1
ATOM 649 N N . THR A 1 82 ? -10.145 7.686 10.160 1.00 73.69 82 THR A N 1
ATOM 650 C CA . THR A 1 82 ? -11.581 7.374 10.108 1.00 73.69 82 THR A CA 1
ATOM 651 C C . THR A 1 82 ? -11.927 6.086 10.844 1.00 73.69 82 THR A C 1
ATOM 653 O O . THR A 1 82 ? -13.033 5.991 11.368 1.00 73.69 82 THR A O 1
ATOM 656 N N . HIS A 1 83 ? -10.989 5.138 10.949 1.00 66.69 83 HIS A N 1
ATOM 657 C CA . HIS A 1 83 ? -11.238 3.831 11.569 1.00 66.69 83 HIS A CA 1
ATOM 658 C C . HIS A 1 83 ? -10.542 3.617 12.930 1.00 66.69 83 HIS A C 1
ATOM 660 O O . HIS A 1 83 ? -10.899 2.672 13.628 1.00 66.69 83 HIS A O 1
ATOM 666 N N . TRP A 1 84 ? -9.618 4.490 13.376 1.00 59.66 84 TRP A N 1
ATOM 667 C CA . TRP A 1 84 ? -8.984 4.388 14.711 1.00 59.66 84 TRP A CA 1
ATOM 668 C C . TRP A 1 84 ? -9.685 5.133 15.853 1.00 59.66 84 TRP A C 1
ATOM 670 O O . TRP A 1 84 ? -9.425 4.813 17.010 1.00 59.66 84 TRP A O 1
ATOM 680 N N . HIS A 1 85 ? -10.559 6.107 15.590 1.00 48.12 85 HIS A N 1
ATOM 681 C CA . HIS A 1 85 ? -11.165 6.922 16.659 1.00 48.12 85 HIS A CA 1
ATOM 682 C C . HIS A 1 85 ? -12.538 6.436 17.157 1.00 48.12 85 HIS A C 1
ATOM 684 O O . HIS A 1 85 ? -13.241 7.188 17.827 1.00 48.12 85 HIS A O 1
ATOM 690 N N . ALA A 1 86 ? -12.914 5.187 16.874 1.00 43.12 86 ALA A N 1
ATOM 691 C CA . ALA A 1 86 ? -14.165 4.586 17.349 1.00 43.12 86 ALA A CA 1
ATOM 692 C C . ALA A 1 86 ? -13.980 3.568 18.498 1.00 43.12 86 ALA A C 1
ATOM 694 O O . ALA A 1 86 ? -14.831 2.696 18.669 1.00 43.12 86 ALA A O 1
ATOM 695 N N . ALA A 1 87 ? -12.891 3.665 19.270 1.00 41.91 87 ALA A N 1
ATOM 696 C CA . ALA A 1 87 ? -12.646 2.846 20.464 1.00 41.91 87 ALA A CA 1
ATOM 697 C C . ALA A 1 87 ? -12.701 3.682 21.749 1.00 41.91 87 ALA A C 1
ATOM 699 O O . ALA A 1 87 ? -12.071 4.766 21.772 1.00 41.91 87 ALA A O 1
#

Sequence (87 aa):
MTPIQIAALEQFLANNGFLYDDYDEETGAVIYSVSRGDWTMQIAYGDECYYCLYNDVTEDADCAEITQLAELMVKYDRLAKTHWHAA